Protein AF-A0A8C2LFA4-F1 (afdb_monomer)

Nearest PDB structures (foldseek):
  1b8w-assembly1_A  TM=7.560E-01  e=2.296E-01  Ornithorhynchus anatinus
  6cs9-assembly1_B  TM=7.259E-01  e=1.643E+00  Homo sapiens
  1fd3-assembly1_C  TM=7.388E-01  e=2.468E+00  unclassified
  1fd4-assembly7_M  TM=7.346E-0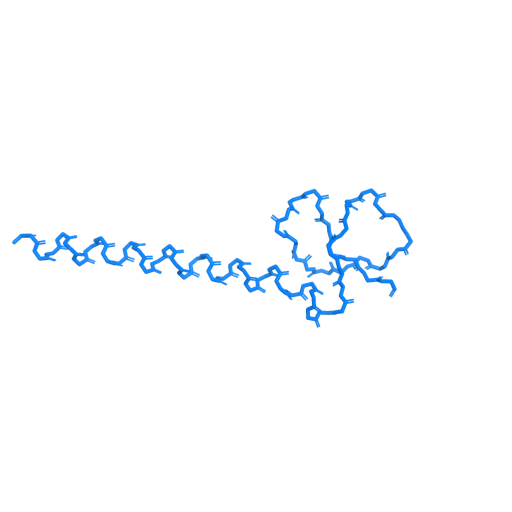1  e=3.238E+00  unclassified
  5njt-assembly1_F  TM=3.156E-01  e=7.822E+00  Bacillus subtilis subsp. subtilis str. 168

Mean predicted aligned error: 6.52 Å

Sequence (62 aa):
MKLLFLLFLLLICLIQTASGRRRDMRFRQCEKMGGLCKYQKTHGCSILPAECKSRYKHCCRL

Secondary structure (DSSP, 8-state):
-HHHHHHHHHHHHHHHHHHHHHHHHHHHHHHHTT-EEEETT--SSEEPS---SSTTEEEEE-

Solvent-accessible 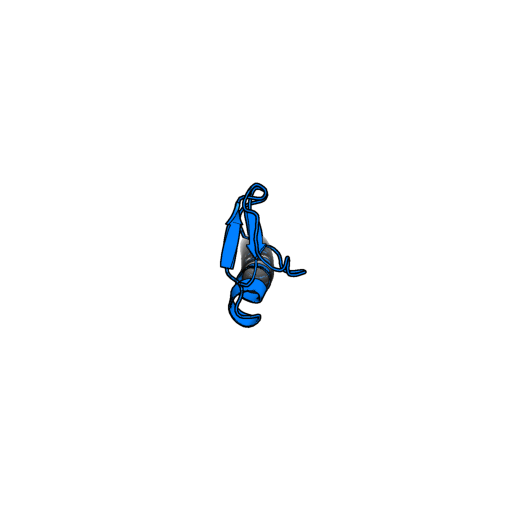surface area (backbone atoms only — not comparable to full-atom values): 3493 Å² total; per-residue (Å²): 114,72,64,63,54,50,53,50,53,50,51,53,51,51,53,53,53,52,53,51,53,55,52,53,54,44,35,47,43,18,55,75,71,67,22,43,74,40,52,70,86,66,77,91,55,50,79,49,103,31,50,37,90,46,89,66,29,36,14,32,27,124

pLDDT: mean 88.77, std 5.69, range [65.19, 94.62]

Foldseek 3Di:
DVVVVVVVVVVVVVVVVVVVVVVVVQQCVLVVVVWDWDFPPDDDFDFDPTDHPDPRTTTTHD

Structure (mmCIF, N/CA/C/O backbone):
data_AF-A0A8C2LFA4-F1
#
_entry.id   AF-A0A8C2LFA4-F1
#
loop_
_atom_site.group_PDB
_atom_site.id
_atom_site.type_symbol
_atom_site.label_atom_id
_atom_site.label_alt_id
_atom_site.label_comp_id
_atom_site.label_asym_id
_atom_site.label_entity_id
_atom_site.label_seq_id
_atom_site.pdbx_PDB_ins_code
_atom_site.Cartn_x
_atom_site.Cartn_y
_atom_site.Cartn_z
_atom_site.occupancy
_atom_site.B_iso_or_equiv
_atom_site.auth_seq_id
_atom_site.auth_comp_id
_atom_site.auth_asym_id
_atom_site.auth_atom_id
_atom_site.pdbx_PDB_model_num
ATOM 1 N N . MET A 1 1 ? -24.432 1.532 37.934 1.00 65.19 1 MET A N 1
ATOM 2 C CA 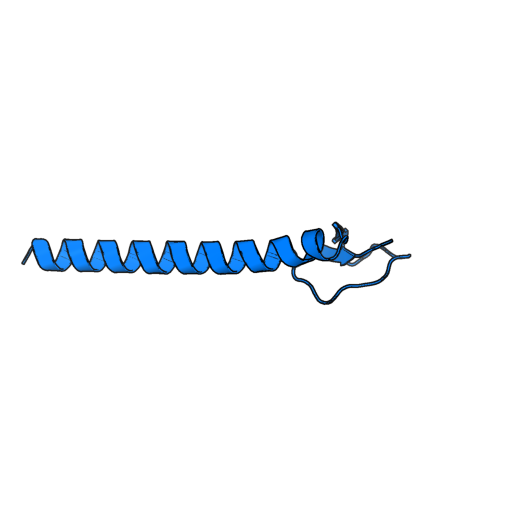. MET A 1 1 ? -23.606 2.555 37.245 1.00 65.19 1 MET A CA 1
ATOM 3 C C . MET A 1 1 ? -22.305 2.016 36.640 1.00 65.19 1 MET A C 1
ATOM 5 O O . MET A 1 1 ? -22.039 2.325 35.488 1.00 65.19 1 MET A O 1
ATOM 9 N N . LYS A 1 2 ? -21.513 1.179 37.336 1.00 82.44 2 LYS A N 1
ATOM 10 C CA . LYS A 1 2 ? -20.267 0.599 36.776 1.00 82.44 2 LYS A CA 1
ATOM 11 C C . LYS A 1 2 ? -20.462 -0.253 35.507 1.00 82.44 2 LYS A C 1
ATOM 13 O O . LYS A 1 2 ? -19.629 -0.198 34.612 1.00 82.44 2 LYS A O 1
ATOM 18 N N . LEU A 1 3 ? -21.563 -1.003 35.412 1.00 89.69 3 LEU A N 1
ATOM 19 C CA . LEU A 1 3 ? -21.834 -1.883 34.266 1.00 89.69 3 LEU A CA 1
ATOM 20 C C . LEU A 1 3 ? -22.032 -1.105 32.952 1.00 89.69 3 LEU A C 1
ATOM 22 O O . LEU A 1 3 ? -21.491 -1.485 31.921 1.00 89.69 3 LEU A O 1
ATOM 26 N N . LEU A 1 4 ? -22.753 0.019 33.008 1.00 87.81 4 LEU A N 1
ATOM 27 C CA . LEU A 1 4 ? -22.984 0.889 31.850 1.00 87.81 4 LEU A CA 1
ATOM 28 C C . LEU A 1 4 ? -21.676 1.508 31.342 1.00 87.81 4 LEU A C 1
ATOM 30 O O . LEU A 1 4 ? -21.457 1.588 30.139 1.00 87.81 4 LEU A O 1
ATOM 34 N N . PHE A 1 5 ? -20.778 1.880 32.256 1.00 90.06 5 PHE A N 1
ATOM 35 C CA . PHE A 1 5 ? -19.454 2.386 31.903 1.00 90.06 5 PHE A CA 1
ATOM 36 C C . PHE A 1 5 ? -18.597 1.325 31.194 1.00 90.06 5 PHE A C 1
ATOM 38 O O . PHE A 1 5 ? -17.983 1.609 30.169 1.00 90.06 5 PHE A O 1
ATOM 45 N N . LEU A 1 6 ? -18.609 0.082 31.690 1.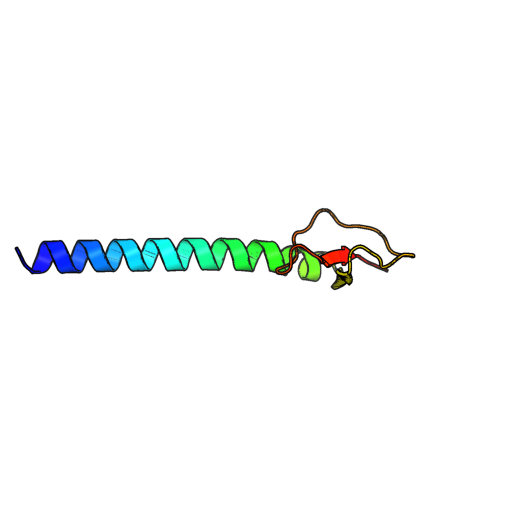00 91.56 6 LEU A N 1
ATOM 46 C CA . LEU A 1 6 ? -17.916 -1.040 31.046 1.00 91.56 6 LEU A CA 1
ATOM 47 C C . LEU A 1 6 ? -18.472 -1.336 29.646 1.00 91.56 6 LEU A C 1
ATOM 49 O O . LEU A 1 6 ? -17.696 -1.528 28.714 1.00 91.56 6 LEU A O 1
ATOM 53 N N . LEU A 1 7 ? -19.799 -1.316 29.481 1.00 92.31 7 LEU A N 1
ATOM 54 C CA . LEU A 1 7 ? -20.450 -1.468 28.175 1.00 92.31 7 LEU A CA 1
ATOM 55 C C . LEU A 1 7 ? -20.027 -0.366 27.198 1.00 92.31 7 LEU A C 1
ATOM 57 O O . LEU A 1 7 ? -19.745 -0.652 26.036 1.00 92.31 7 LEU A O 1
ATOM 61 N N . PHE A 1 8 ? -19.934 0.877 27.671 1.00 91.38 8 PHE A N 1
ATOM 62 C CA . PHE A 1 8 ? -19.511 2.007 26.848 1.00 91.38 8 PHE A CA 1
ATOM 63 C C . PHE A 1 8 ? -18.057 1.864 26.378 1.00 91.38 8 PHE A C 1
ATOM 65 O O . PHE A 1 8 ? -17.769 2.033 25.192 1.00 91.38 8 PHE A O 1
ATOM 72 N N . LEU A 1 9 ? -17.148 1.469 27.278 1.00 92.62 9 LEU A N 1
ATOM 73 C CA . LEU A 1 9 ? -15.757 1.163 26.927 1.00 92.62 9 LEU A CA 1
ATOM 74 C C . LEU A 1 9 ? -15.665 0.028 25.900 1.00 92.62 9 LEU A C 1
ATOM 76 O O . LEU A 1 9 ? -14.921 0.137 24.925 1.00 92.62 9 LEU A O 1
ATOM 80 N N . LEU A 1 10 ? -16.450 -1.038 26.081 1.00 92.44 10 LEU A N 1
ATOM 81 C CA . LEU A 1 10 ? -16.479 -2.172 25.159 1.00 92.44 10 LEU A CA 1
ATOM 82 C C . LEU A 1 10 ? -16.944 -1.748 23.757 1.00 92.44 10 LEU A C 1
ATOM 84 O O . LEU A 1 10 ? -16.340 -2.146 22.758 1.00 92.44 10 LEU A O 1
ATOM 88 N N . LEU A 1 11 ? -17.965 -0.888 23.680 1.00 92.88 11 LEU A N 1
ATOM 89 C CA . LEU A 1 11 ? -18.456 -0.329 22.420 1.00 92.88 11 LEU A CA 1
ATOM 90 C C . LEU A 1 11 ? -17.364 0.466 21.691 1.00 92.88 11 LEU A C 1
ATOM 92 O O . LEU A 1 11 ? -17.146 0.274 20.495 1.00 92.88 11 LEU A O 1
ATOM 96 N N . ILE A 1 12 ? -16.649 1.330 22.417 1.00 91.75 12 ILE A N 1
ATOM 97 C CA . ILE A 1 12 ? -15.557 2.137 21.861 1.00 91.75 12 ILE A CA 1
ATOM 98 C C . ILE A 1 12 ? -14.440 1.238 21.315 1.00 91.75 12 ILE A C 1
ATOM 100 O O . ILE A 1 12 ? -13.940 1.483 20.213 1.00 91.75 12 ILE A O 1
ATOM 104 N N . CYS A 1 13 ? -14.067 0.181 22.041 1.00 90.00 13 CYS A N 1
ATOM 105 C CA . CYS A 1 13 ? -13.073 -0.790 21.582 1.00 90.00 13 CYS A CA 1
ATOM 106 C C . CYS A 1 13 ? -13.506 -1.471 20.275 1.00 90.00 13 CYS A C 1
ATOM 108 O O . CYS A 1 13 ? -12.734 -1.506 19.316 1.00 90.00 13 CYS A O 1
ATOM 110 N N . LEU A 1 14 ? -14.756 -1.939 20.197 1.00 91.06 14 LEU A N 1
ATOM 111 C CA . LEU A 1 14 ? -15.294 -2.587 18.997 1.00 91.06 14 LEU A CA 1
ATOM 112 C C . LEU A 1 14 ? -15.273 -1.659 17.773 1.00 91.06 14 LEU A C 1
ATOM 114 O O . LEU A 1 14 ? -14.877 -2.082 16.684 1.00 91.06 14 LEU A O 1
ATOM 118 N N . ILE A 1 15 ? -15.640 -0.385 17.946 1.00 89.81 15 ILE A N 1
ATOM 119 C CA . ILE A 1 15 ? -15.632 0.612 16.863 1.00 89.81 15 ILE 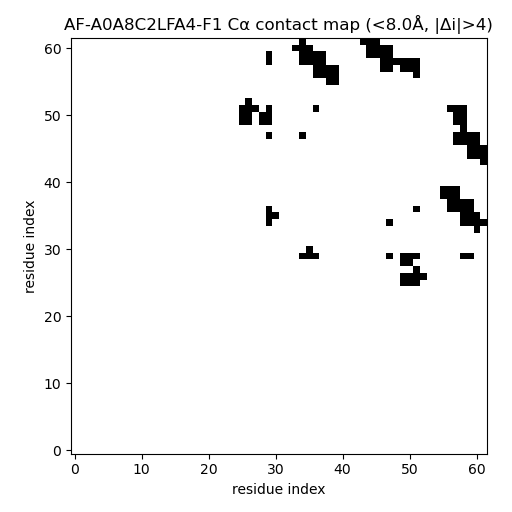A CA 1
ATOM 120 C C . ILE A 1 15 ? -14.204 0.851 16.352 1.00 89.81 15 ILE A C 1
ATOM 122 O O . ILE A 1 15 ? -13.974 0.893 15.138 1.00 89.81 15 ILE A O 1
ATOM 126 N N . GLN A 1 16 ? -13.226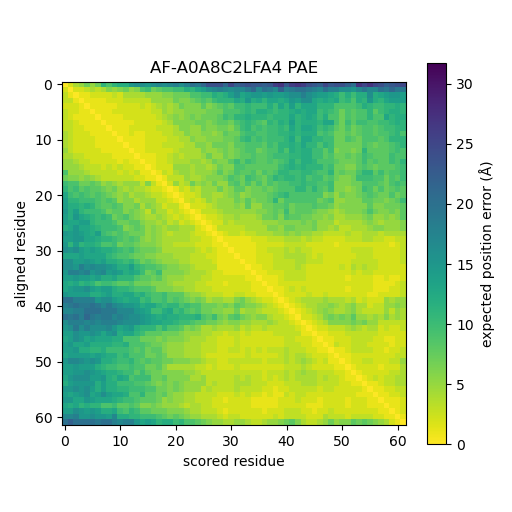 0.962 17.256 1.00 85.50 16 GLN A N 1
ATOM 127 C CA . GLN A 1 16 ? -11.820 1.135 16.882 1.00 85.50 16 GLN A CA 1
ATOM 128 C C . GLN A 1 16 ? -11.282 -0.075 16.110 1.00 85.50 16 GLN A C 1
ATOM 130 O O . GLN A 1 16 ? -10.665 0.092 15.053 1.00 85.50 16 GLN A O 1
ATOM 135 N N .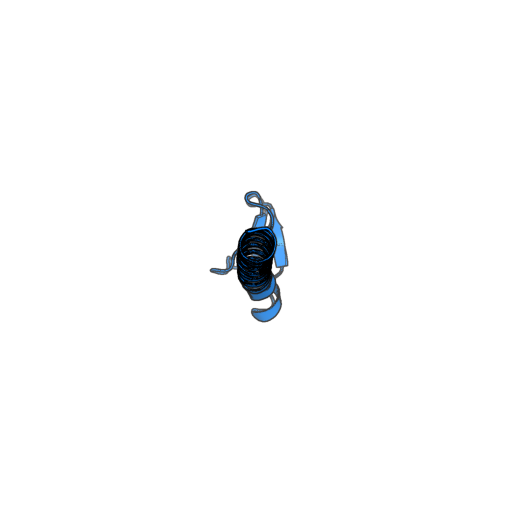 THR A 1 17 ? -11.571 -1.293 16.574 1.00 85.31 17 THR A N 1
ATOM 136 C CA . THR A 1 17 ? -11.170 -2.528 15.887 1.00 85.31 17 THR A CA 1
ATOM 137 C C . THR A 1 17 ? -11.804 -2.637 14.499 1.00 85.31 17 THR A C 1
ATOM 139 O O . THR A 1 17 ? -11.115 -2.961 13.529 1.00 85.31 17 THR A O 1
ATOM 142 N N . ALA A 1 18 ? -13.095 -2.317 14.367 1.00 83.38 18 ALA A N 1
ATOM 143 C CA . ALA A 1 18 ? -13.790 -2.333 13.082 1.00 83.38 18 ALA A CA 1
ATOM 144 C C . ALA A 1 18 ? -13.192 -1.315 12.092 1.00 83.38 18 ALA A C 1
ATOM 146 O O . ALA A 1 18 ? -12.968 -1.642 10.924 1.00 83.38 18 ALA A O 1
ATOM 147 N N . SER A 1 19 ? -12.865 -0.106 12.562 1.00 79.56 19 SER A N 1
ATOM 148 C CA . SER A 1 19 ? -12.203 0.932 11.760 1.00 79.56 19 SER A CA 1
ATOM 149 C C . SER A 1 19 ? -10.819 0.487 11.270 1.00 79.56 19 SER A C 1
ATOM 151 O O . SER A 1 19 ? -10.509 0.604 10.080 1.00 79.56 19 SER A O 1
ATOM 153 N N . GLY A 1 20 ? -10.012 -0.107 12.157 1.00 78.56 20 GLY A N 1
ATOM 154 C CA . GLY A 1 20 ? -8.707 -0.673 11.810 1.00 78.56 20 GLY A CA 1
ATOM 155 C C . GLY A 1 20 ? -8.808 -1.781 10.760 1.00 78.56 20 GLY A C 1
ATOM 156 O O . GLY A 1 20 ? -8.105 -1.740 9.751 1.00 78.56 20 GLY A O 1
ATOM 157 N N . ARG A 1 21 ? -9.751 -2.716 10.931 1.00 76.69 21 ARG A N 1
ATOM 158 C CA . ARG A 1 21 ? -9.988 -3.818 9.983 1.00 76.69 21 ARG A CA 1
ATOM 159 C C . ARG A 1 21 ? -10.396 -3.318 8.596 1.00 76.69 21 ARG A C 1
ATOM 161 O O . ARG A 1 21 ? -9.957 -3.870 7.588 1.00 76.69 21 ARG A O 1
ATOM 168 N N . ARG A 1 22 ? -11.200 -2.252 8.532 1.00 77.25 22 ARG A N 1
ATOM 169 C CA . ARG A 1 22 ? -11.639 -1.641 7.267 1.00 77.25 22 ARG A CA 1
ATOM 170 C C . ARG A 1 22 ? -10.482 -0.972 6.520 1.00 77.25 22 ARG A C 1
ATOM 172 O O . ARG A 1 22 ? -10.401 -1.098 5.300 1.00 77.25 22 ARG A O 1
ATOM 179 N N . ARG A 1 23 ? -9.568 -0.308 7.241 1.00 78.50 23 ARG A N 1
ATOM 180 C CA . ARG A 1 23 ? -8.331 0.246 6.658 1.00 78.50 23 ARG A CA 1
ATOM 181 C C . ARG A 1 23 ? -7.404 -0.855 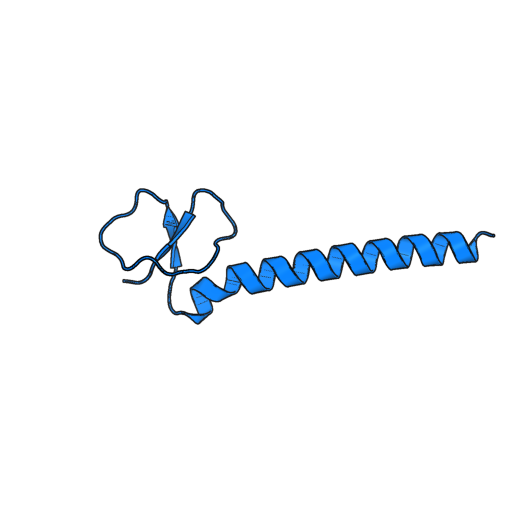6.153 1.00 78.50 23 ARG A C 1
ATOM 183 O O . ARG A 1 23 ? -6.909 -0.757 5.038 1.00 78.50 23 ARG A O 1
ATOM 190 N N . ASP A 1 24 ? -7.223 -1.921 6.929 1.00 80.00 24 ASP A N 1
ATOM 191 C CA . ASP A 1 24 ? -6.340 -3.024 6.535 1.00 80.00 24 ASP A CA 1
ATOM 192 C C . ASP A 1 24 ? -6.844 -3.732 5.264 1.00 80.00 24 ASP A C 1
ATOM 194 O O . ASP A 1 24 ? -6.065 -4.045 4.365 1.00 80.00 24 ASP A O 1
ATOM 198 N N . MET A 1 25 ? -8.167 -3.887 5.117 1.00 81.62 25 MET A N 1
ATOM 199 C CA . MET A 1 25 ? -8.769 -4.387 3.874 1.00 81.62 25 MET A CA 1
ATOM 200 C C . MET A 1 25 ? -8.496 -3.490 2.661 1.00 81.62 25 MET A C 1
ATOM 202 O O . MET A 1 25 ? -8.244 -4.026 1.582 1.00 81.62 25 MET A O 1
ATOM 206 N N . ARG A 1 26 ? -8.531 -2.157 2.815 1.00 81.81 26 ARG A N 1
ATOM 207 C CA . ARG A 1 26 ? -8.184 -1.228 1.724 1.00 81.81 26 ARG A CA 1
ATOM 208 C C . ARG A 1 26 ? -6.729 -1.389 1.299 1.00 81.81 26 ARG A C 1
ATOM 210 O O . ARG A 1 26 ? -6.464 -1.486 0.109 1.00 81.81 26 ARG A O 1
ATOM 217 N N . PHE A 1 27 ? -5.800 -1.508 2.247 1.00 81.75 27 PHE A N 1
ATOM 218 C CA . PHE A 1 27 ? -4.377 -1.656 1.917 1.00 81.75 27 PHE A CA 1
ATOM 219 C C . PHE A 1 27 ? -4.057 -2.976 1.210 1.00 81.75 27 PHE A C 1
ATOM 221 O O . PHE A 1 27 ? -3.190 -3.019 0.339 1.00 81.75 27 PHE A O 1
ATOM 228 N N . ARG A 1 28 ? -4.801 -4.043 1.517 1.00 88.69 28 ARG A N 1
ATOM 229 C CA . ARG A 1 28 ? -4.666 -5.334 0.827 1.00 88.69 28 ARG A CA 1
ATOM 230 C C . ARG A 1 28 ? -5.260 -5.348 -0.584 1.00 88.69 28 ARG A C 1
ATOM 232 O O . ARG A 1 28 ? -5.018 -6.305 -1.315 1.00 88.69 28 ARG A O 1
ATOM 239 N N . GLN A 1 29 ? -6.032 -4.336 -1.002 1.00 92.50 29 GLN A N 1
ATOM 240 C CA . GLN A 1 29 ? -6.539 -4.290 -2.382 1.00 92.50 29 GLN A CA 1
ATOM 241 C C . GLN A 1 29 ? -5.407 -4.222 -3.406 1.00 92.50 29 GLN A C 1
ATOM 243 O O . GLN A 1 29 ? -5.540 -4.827 -4.464 1.00 92.50 29 GLN A O 1
ATOM 248 N N . CYS A 1 30 ? -4.294 -3.555 -3.084 1.00 92.19 30 CYS A N 1
ATOM 249 C CA . CYS A 1 30 ? -3.158 -3.468 -3.996 1.00 92.19 30 CYS A CA 1
ATOM 250 C C . CYS A 1 30 ? -2.590 -4.856 -4.337 1.00 92.19 30 CYS A C 1
ATOM 252 O O . CYS A 1 30 ? -2.477 -5.205 -5.511 1.00 92.19 30 CYS A O 1
ATOM 254 N N . GLU A 1 31 ? -2.345 -5.684 -3.316 1.00 90.94 31 GLU A N 1
ATOM 255 C CA . GLU A 1 31 ? -1.880 -7.067 -3.492 1.00 90.94 31 GLU A CA 1
ATOM 256 C C . GLU A 1 31 ? -2.919 -7.928 -4.222 1.00 90.94 31 GLU A C 1
ATOM 258 O O . GLU A 1 31 ? -2.569 -8.689 -5.121 1.00 90.94 31 GLU A O 1
ATOM 263 N N . LYS A 1 32 ? -4.216 -7.769 -3.910 1.00 92.69 32 LYS A N 1
ATOM 264 C CA . LYS A 1 32 ? -5.301 -8.488 -4.607 1.00 92.69 32 LYS A CA 1
ATOM 265 C C . LYS A 1 32 ? -5.386 -8.160 -6.099 1.00 92.69 32 LYS A C 1
ATOM 267 O O . LYS A 1 32 ? -5.818 -9.004 -6.875 1.00 92.69 32 LYS A O 1
ATOM 272 N N . MET A 1 33 ? -4.995 -6.952 -6.501 1.00 92.56 33 MET A N 1
ATOM 273 C CA . MET A 1 33 ? -4.930 -6.542 -7.907 1.00 92.56 33 MET A CA 1
ATOM 274 C C . MET A 1 33 ? -3.632 -6.992 -8.606 1.00 92.56 33 MET A C 1
ATOM 276 O O . MET A 1 33 ? -3.430 -6.674 -9.781 1.00 92.56 33 MET A O 1
ATOM 280 N N . GLY A 1 34 ? -2.749 -7.717 -7.908 1.00 92.75 34 GLY A N 1
ATOM 281 C CA . GLY A 1 34 ? -1.426 -8.107 -8.403 1.00 92.75 34 GLY A CA 1
ATOM 282 C C . GLY A 1 34 ? -0.424 -6.948 -8.444 1.00 92.75 34 GLY A C 1
ATOM 283 O O . GLY A 1 34 ? 0.557 -7.014 -9.179 1.00 92.75 34 GLY A O 1
ATOM 284 N N . GLY A 1 35 ? -0.692 -5.864 -7.713 1.00 93.69 35 GLY A N 1
ATOM 285 C CA . GLY A 1 35 ? 0.199 -4.716 -7.580 1.00 93.69 35 GLY A CA 1
ATOM 286 C C . GLY A 1 35 ? 1.050 -4.772 -6.311 1.00 93.69 35 GLY A C 1
ATOM 287 O O . GLY A 1 3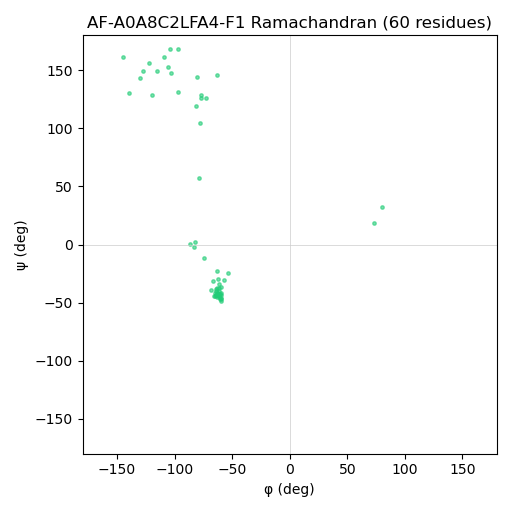5 ? 0.804 -5.552 -5.393 1.00 93.69 35 GLY A O 1
ATOM 288 N N . LEU A 1 36 ? 2.043 -3.889 -6.246 1.00 93.31 36 LEU A N 1
ATOM 289 C CA . LEU A 1 36 ? 2.892 -3.657 -5.083 1.00 93.31 36 LEU A CA 1
ATOM 290 C C . LEU A 1 36 ? 2.924 -2.170 -4.721 1.00 93.31 36 LEU A C 1
ATOM 292 O O . LEU A 1 36 ? 2.860 -1.288 -5.577 1.00 93.31 36 LEU A O 1
ATOM 296 N N . CYS A 1 37 ? 3.089 -1.884 -3.431 1.00 93.38 37 CYS A N 1
ATOM 297 C CA . CYS A 1 37 ? 3.246 -0.520 -2.939 1.00 93.38 37 CYS A CA 1
ATOM 298 C C . CYS A 1 37 ? 4.666 0.007 -3.185 1.00 93.38 37 CYS A C 1
ATOM 300 O O . CYS A 1 37 ? 5.593 -0.317 -2.434 1.00 93.38 37 CYS A O 1
ATOM 302 N N . LYS A 1 38 ? 4.825 0.879 -4.185 1.00 94.00 38 LYS A N 1
ATOM 303 C CA . LYS A 1 38 ? 6.092 1.557 -4.510 1.00 94.00 38 LYS A CA 1
ATOM 304 C C . LYS A 1 38 ? 6.044 3.040 -4.156 1.00 94.00 38 LYS A C 1
ATOM 306 O O . LYS A 1 38 ? 4.974 3.605 -3.955 1.00 94.00 38 LYS A O 1
ATOM 311 N N . TYR A 1 39 ? 7.205 3.680 -4.034 1.00 93.25 39 TYR A N 1
ATOM 312 C CA . TYR A 1 39 ? 7.272 5.122 -3.781 1.00 93.25 39 TYR A CA 1
ATOM 313 C C . TYR A 1 39 ? 6.663 5.900 -4.950 1.00 93.25 39 TYR A C 1
ATOM 315 O O . TYR A 1 39 ? 6.804 5.497 -6.098 1.00 93.25 39 TYR A O 1
ATOM 323 N N . GLN A 1 40 ? 6.009 7.032 -4.675 1.00 89.00 40 GLN A N 1
ATOM 324 C CA . GLN A 1 40 ? 5.404 7.887 -5.714 1.00 89.00 40 GLN A CA 1
ATOM 325 C C . GLN A 1 40 ? 6.371 8.318 -6.831 1.00 89.00 40 GLN A C 1
ATOM 327 O O . GLN A 1 40 ? 5.930 8.581 -7.939 1.00 89.00 40 GLN A O 1
ATOM 332 N N . LYS A 1 41 ? 7.683 8.342 -6.565 1.00 88.00 41 LYS A N 1
ATOM 333 C CA . LYS A 1 41 ? 8.721 8.671 -7.557 1.00 88.00 41 LYS A CA 1
ATOM 334 C C . LYS A 1 41 ? 9.150 7.487 -8.437 1.00 88.00 41 LYS A C 1
ATOM 336 O O . LYS A 1 41 ? 10.049 7.636 -9.254 1.00 88.00 41 LYS A O 1
ATOM 341 N N . THR A 1 42 ? 8.606 6.288 -8.228 1.00 88.88 42 THR A N 1
ATOM 342 C CA . THR A 1 42 ? 8.941 5.137 -9.070 1.00 88.88 42 THR A CA 1
ATOM 343 C C . THR A 1 42 ? 8.206 5.240 -10.406 1.00 88.88 42 THR A C 1
ATOM 345 O O . THR A 1 42 ? 6.986 5.357 -10.424 1.00 88.88 42 THR A O 1
ATOM 348 N N . HIS A 1 43 ? 8.951 5.169 -11.509 1.00 86.56 43 HIS A N 1
ATOM 349 C CA . HIS A 1 43 ? 8.428 5.189 -12.878 1.00 86.56 43 HIS A CA 1
ATOM 350 C C . HIS A 1 43 ? 8.443 3.784 -13.504 1.00 86.56 43 HIS A C 1
ATOM 352 O O . HIS A 1 43 ? 9.061 2.866 -12.961 1.00 86.56 43 HIS A O 1
ATOM 358 N N . GLY A 1 44 ? 7.779 3.624 -14.655 1.00 88.44 44 GLY A N 1
ATOM 359 C CA . GLY A 1 44 ? 7.798 2.373 -15.427 1.00 88.44 44 GLY A CA 1
ATOM 360 C C . GLY A 1 44 ? 6.857 1.289 -14.898 1.00 88.44 44 GLY A C 1
ATOM 361 O O . GLY A 1 44 ? 7.176 0.109 -14.981 1.00 88.44 44 GLY A O 1
ATOM 362 N N . CYS A 1 45 ? 5.720 1.675 -14.319 1.00 91.50 45 CYS A N 1
ATOM 363 C CA . CYS A 1 45 ? 4.656 0.746 -13.956 1.00 91.50 45 CYS A CA 1
ATOM 364 C C . CYS A 1 45 ? 3.275 1.369 -14.146 1.00 91.50 45 CYS A C 1
ATOM 366 O O . CYS A 1 45 ? 3.129 2.592 -14.197 1.00 91.50 45 CYS A O 1
ATOM 368 N N . SER A 1 46 ? 2.259 0.515 -14.210 1.00 92.56 46 SER A N 1
ATOM 369 C CA . SER A 1 46 ? 0.861 0.923 -14.272 1.00 92.56 46 SER A CA 1
ATOM 370 C C . SER A 1 46 ? 0.354 1.258 -12.870 1.00 92.56 46 SER A C 1
ATOM 372 O O . SER A 1 46 ? 0.348 0.406 -11.974 1.00 92.56 46 SER A O 1
ATOM 374 N N . ILE A 1 47 ? -0.066 2.507 -12.670 1.00 93.38 47 ILE A N 1
ATOM 375 C CA . ILE A 1 47 ? -0.634 2.984 -11.405 1.00 93.38 47 ILE A CA 1
ATOM 376 C C . ILE A 1 47 ? -2.041 2.405 -11.250 1.00 93.38 47 ILE A C 1
ATOM 378 O O . ILE A 1 47 ? -2.887 2.564 -12.128 1.00 93.38 47 ILE A O 1
ATOM 382 N N . LEU A 1 48 ? -2.297 1.748 -10.120 1.00 93.12 48 LEU A N 1
ATOM 383 C CA . LEU A 1 48 ? -3.594 1.154 -9.808 1.00 93.12 48 LEU A CA 1
ATOM 384 C C . LEU A 1 48 ? -4.380 2.017 -8.810 1.00 93.12 48 LEU A C 1
ATOM 386 O O . LEU A 1 48 ? -3.780 2.611 -7.908 1.00 93.12 48 LEU A O 1
ATOM 390 N N . PRO A 1 49 ? -5.724 2.034 -8.897 1.00 91.56 49 PRO A N 1
ATOM 391 C CA . PRO A 1 49 ? -6.591 2.771 -7.980 1.00 91.56 49 PRO A CA 1
ATOM 392 C C . PRO A 1 49 ? -6.771 2.015 -6.650 1.00 91.56 49 PRO A C 1
ATOM 394 O O . PRO A 1 49 ? -7.884 1.674 -6.255 1.00 91.56 49 PRO A O 1
ATOM 397 N N . ALA A 1 50 ? -5.669 1.721 -5.959 1.00 92.62 50 ALA A N 1
ATOM 398 C CA . ALA A 1 50 ? -5.662 1.082 -4.647 1.00 92.62 50 ALA A CA 1
ATOM 399 C C . ALA A 1 50 ? -4.769 1.853 -3.665 1.00 92.62 50 ALA A C 1
ATOM 401 O O . ALA A 1 50 ? -3.713 2.378 -4.026 1.00 92.62 50 ALA A O 1
ATOM 402 N N . GLU A 1 51 ? -5.197 1.913 -2.405 1.00 90.31 51 GLU A N 1
ATOM 403 C CA . GLU A 1 51 ? -4.465 2.608 -1.348 1.00 90.31 51 GLU A CA 1
ATOM 404 C C . GLU A 1 51 ? -3.317 1.748 -0.805 1.00 90.31 51 GLU A C 1
ATOM 406 O O . GLU A 1 51 ? -3.440 0.537 -0.627 1.00 90.31 51 GLU A O 1
ATOM 411 N N . CYS A 1 52 ? -2.213 2.403 -0.455 1.00 91.25 52 CYS A N 1
ATOM 412 C CA . CYS A 1 52 ? -1.122 1.812 0.308 1.00 91.25 52 CYS A CA 1
ATOM 413 C C . CYS A 1 52 ? -1.144 2.335 1.745 1.00 91.25 52 CYS A C 1
ATOM 415 O O . CYS A 1 52 ? -1.549 3.466 2.006 1.00 91.25 52 CYS A O 1
ATOM 417 N N . LYS A 1 53 ? -0.627 1.538 2.688 1.00 89.62 53 LYS A N 1
ATOM 418 C CA . LYS A 1 53 ? -0.538 1.933 4.106 1.00 89.62 53 LYS A CA 1
ATOM 419 C C . LYS A 1 53 ? 0.243 3.238 4.317 1.00 89.62 53 LYS A C 1
ATOM 421 O O . LYS A 1 53 ? -0.025 3.981 5.257 1.00 89.62 53 LYS A O 1
ATOM 426 N N . SER A 1 54 ? 1.221 3.511 3.452 1.00 89.94 54 SER A N 1
ATOM 427 C CA . SER A 1 54 ? 2.000 4.750 3.462 1.00 89.94 54 SER A CA 1
ATOM 428 C C . SER A 1 54 ? 1.447 5.744 2.448 1.00 89.94 54 SER A C 1
ATOM 430 O O . SER A 1 54 ? 1.319 5.409 1.274 1.00 89.94 54 SER A O 1
ATOM 432 N N . ARG A 1 55 ? 1.233 6.992 2.882 1.00 89.69 55 ARG A N 1
ATOM 433 C CA . ARG A 1 55 ? 0.820 8.101 2.006 1.00 89.69 55 ARG A CA 1
ATOM 434 C C . ARG A 1 55 ? 1.857 8.442 0.932 1.00 89.69 55 ARG A C 1
ATOM 436 O O . ARG A 1 55 ? 1.487 8.983 -0.096 1.00 89.69 55 ARG A O 1
ATOM 443 N N . TYR A 1 56 ? 3.133 8.107 1.136 1.00 92.44 56 TYR A N 1
ATOM 444 C CA . TYR A 1 56 ? 4.220 8.351 0.172 1.00 92.44 56 TYR A CA 1
ATOM 445 C C . TYR A 1 56 ? 4.384 7.229 -0.860 1.00 92.44 56 TYR A C 1
ATOM 447 O O . TYR A 1 56 ? 5.283 7.279 -1.707 1.00 92.44 56 TYR A O 1
ATOM 455 N N . LYS A 1 57 ? 3.543 6.194 -0.770 1.00 94.19 57 LYS A N 1
ATOM 456 C CA . LYS A 1 57 ? 3.527 5.062 -1.687 1.00 94.19 57 LYS A CA 1
ATOM 457 C C . LYS A 1 57 ? 2.216 5.029 -2.462 1.00 94.19 57 LYS A C 1
ATOM 459 O O . LYS A 1 57 ? 1.178 5.427 -1.945 1.00 94.19 57 LYS A O 1
ATOM 464 N N . HIS A 1 58 ? 2.281 4.530 -3.684 1.00 94.19 58 HIS A N 1
ATOM 465 C CA . HIS A 1 58 ? 1.124 4.259 -4.525 1.00 94.19 58 HIS A CA 1
ATOM 466 C C . HIS A 1 58 ? 1.122 2.783 -4.923 1.00 94.19 58 HIS A C 1
ATOM 468 O O . HIS A 1 58 ? 2.169 2.124 -4.896 1.00 94.19 58 HIS A O 1
ATOM 474 N N . CYS A 1 59 ? -0.054 2.258 -5.262 1.00 94.00 59 CYS A N 1
ATOM 475 C CA . CYS A 1 59 ? -0.156 0.912 -5.797 1.00 94.00 59 CYS A CA 1
ATOM 476 C C . CYS A 1 59 ? 0.281 0.891 -7.265 1.00 94.00 59 CYS A C 1
ATOM 478 O O . CYS A 1 59 ? -0.196 1.685 -8.074 1.00 94.00 59 CYS A O 1
ATOM 480 N N . CYS A 1 60 ? 1.192 -0.015 -7.594 1.00 94.62 60 CYS A N 1
ATOM 481 C CA . CYS A 1 60 ? 1.908 -0.058 -8.863 1.00 94.62 60 CYS A CA 1
ATOM 482 C C . CYS A 1 60 ? 2.018 -1.514 -9.327 1.00 94.62 60 CYS A C 1
ATOM 484 O O . CYS A 1 60 ? 2.425 -2.380 -8.552 1.00 94.62 60 CYS A O 1
ATOM 486 N N . ARG A 1 61 ? 1.660 -1.795 -10.581 1.00 93.06 61 ARG A N 1
ATOM 487 C CA . ARG A 1 61 ? 1.765 -3.122 -11.206 1.00 93.06 61 ARG A CA 1
ATOM 488 C C . ARG A 1 61 ? 2.687 -3.035 -12.420 1.00 93.06 61 ARG A C 1
ATOM 490 O O . ARG A 1 61 ? 2.524 -2.124 -13.230 1.00 93.06 61 ARG A O 1
ATOM 497 N N . LEU A 1 62 ? 3.682 -3.923 -12.477 1.00 83.88 62 LEU A N 1
ATOM 498 C CA . LEU A 1 62 ? 4.557 -4.073 -13.645 1.00 83.88 62 LEU A CA 1
ATOM 499 C C . LEU A 1 62 ? 3.750 -4.584 -14.840 1.00 83.88 62 LEU A C 1
ATOM 501 O O . LEU A 1 62 ? 2.877 -5.455 -14.613 1.00 83.88 62 LEU A O 1
#

Radius of gyration: 17.79 Å; Cα contacts (8 Å, |Δi|>4): 67; chains: 1; bounding box: 32×17×53 Å

Organism: Cricetulus griseus (NCBI:txid10029)